Protein AF-A0A3B0UAU6-F1 (afdb_monomer)

pLDDT: mean 83.48, std 16.32, range [29.78, 96.69]

Solvent-accessible surface area (backbone atoms only — not comparable to full-atom values): 7730 Å² total; per-residue (Å²): 128,86,79,71,78,80,74,88,69,81,70,92,72,65,71,56,62,40,102,56,72,50,77,47,72,76,42,93,64,70,91,63,67,96,69,88,61,74,33,90,69,50,81,64,35,39,37,39,39,39,32,31,37,63,100,73,66,42,51,31,38,38,43,37,38,38,34,82,24,27,33,41,70,76,52,100,58,32,33,35,40,38,30,33,39,39,38,40,34,29,47,75,88,41,80,77,48,77,49,55,25,46,35,41,34,35,33,31,80,88,74,40,72,44,35,36,38,39,32,36,88,87,67,54,67,55,73,50,67,66,78,87,129

Mean predicted aligned error: 6.74 Å

Organism: NCBI:txid652676

Radius of gyration: 15.81 Å; Cα contacts (8 Å, |Δi|>4): 274; chains: 1; bounding box: 40×31×44 Å

Foldseek 3Di:
DPPPPPPPDCPVDQPDWDPDKDKDWPDPDDPDDPDADWFQADDKTWMWIWTQHPDPRWIKIKIKIWHSWTWDDPDPFKIKIWTKIWIFMDTNNHTDDIWMWTKIWMQGNVPGTAKIKTATPVRDIDMDGDDDD

Structure (mmCIF, N/CA/C/O backbone):
data_AF-A0A3B0UAU6-F1
#
_entry.id   AF-A0A3B0UAU6-F1
#
loop_
_atom_site.group_PDB
_atom_site.id
_atom_site.type_symbol
_atom_site.label_atom_id
_atom_site.label_alt_id
_atom_site.label_comp_id
_atom_site.label_asym_id
_atom_site.label_entity_id
_atom_site.label_seq_id
_atom_site.pdbx_PDB_ins_code
_atom_site.Cartn_x
_atom_site.Cartn_y
_atom_site.Cartn_z
_atom_site.occupancy
_atom_site.B_iso_or_equiv
_atom_site.auth_seq_id
_atom_site.auth_comp_id
_atom_site.auth_asym_id
_atom_site.auth_atom_id
_atom_site.pdbx_PDB_model_num
ATOM 1 N N . THR A 1 1 ? -23.583 -9.958 -10.442 1.00 35.09 1 THR A N 1
ATOM 2 C CA . THR A 1 1 ? -22.220 -9.564 -10.862 1.00 35.09 1 THR A CA 1
ATOM 3 C C . THR A 1 1 ? -21.381 -9.467 -9.610 1.00 35.09 1 THR A C 1
ATOM 5 O O . THR A 1 1 ? -21.786 -8.760 -8.703 1.00 35.09 1 THR A O 1
ATOM 8 N N . LYS A 1 2 ? -20.300 -10.249 -9.475 1.00 29.78 2 LYS A N 1
ATOM 9 C CA . LYS A 1 2 ? -19.374 -10.059 -8.348 1.00 29.78 2 LYS A CA 1
ATOM 10 C C . LYS A 1 2 ? -18.776 -8.669 -8.523 1.00 29.78 2 LYS A C 1
ATOM 12 O O . LYS A 1 2 ? -18.057 -8.461 -9.496 1.00 29.78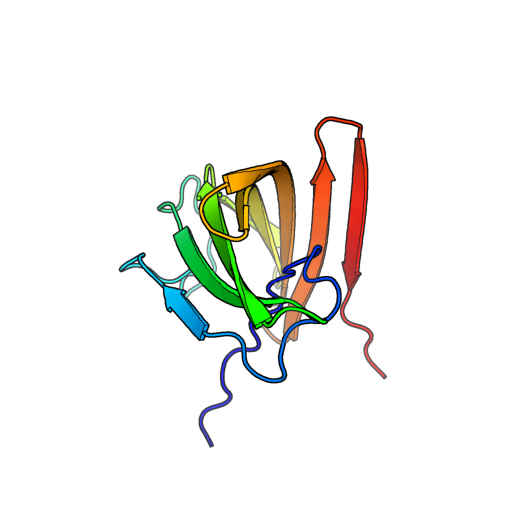 2 LYS A O 1
ATOM 17 N N . GLU A 1 3 ? -19.139 -7.739 -7.649 1.00 31.92 3 GLU A N 1
ATOM 18 C CA . GLU A 1 3 ? -18.451 -6.461 -7.507 1.00 31.92 3 GLU A CA 1
ATOM 19 C C . GLU A 1 3 ? -16.990 -6.799 -7.220 1.00 31.92 3 GLU A C 1
ATOM 21 O O . GLU A 1 3 ? -16.629 -7.251 -6.134 1.00 31.92 3 GLU A O 1
ATOM 26 N N . GLY A 1 4 ? -16.165 -6.748 -8.267 1.00 32.81 4 GLY A N 1
ATOM 27 C CA . GLY A 1 4 ? -14.731 -6.897 -8.124 1.00 32.81 4 GLY A CA 1
ATOM 28 C C . GLY A 1 4 ? -14.287 -5.772 -7.213 1.00 32.81 4 GLY A C 1
ATOM 29 O O . GLY A 1 4 ? -14.462 -4.611 -7.575 1.00 32.81 4 GLY A O 1
ATOM 30 N N . GLY A 1 5 ? -13.791 -6.116 -6.022 1.00 34.41 5 GLY A N 1
ATOM 31 C CA . GLY A 1 5 ? -13.263 -5.135 -5.084 1.00 34.41 5 GLY A CA 1
ATOM 32 C C . GLY A 1 5 ? -12.314 -4.214 -5.837 1.00 34.41 5 GLY A C 1
ATOM 33 O O . GLY A 1 5 ? -11.346 -4.680 -6.441 1.00 34.41 5 GLY A O 1
ATOM 34 N N . VAL A 1 6 ? -12.650 -2.927 -5.882 1.00 40.50 6 VAL A N 1
ATOM 35 C CA . VAL A 1 6 ? -11.829 -1.923 -6.548 1.00 40.50 6 VAL A CA 1
ATOM 36 C C . VAL A 1 6 ? -10.512 -1.871 -5.790 1.00 40.50 6 VAL A C 1
ATOM 38 O O . VAL A 1 6 ? -10.428 -1.341 -4.685 1.00 40.50 6 VAL A O 1
ATOM 41 N N . PHE A 1 7 ? -9.472 -2.461 -6.371 1.00 49.22 7 PHE A N 1
ATOM 42 C CA . PHE A 1 7 ? -8.110 -2.217 -5.936 1.00 49.22 7 PHE A CA 1
ATOM 43 C C . PHE A 1 7 ? -7.770 -0.786 -6.354 1.00 49.22 7 PHE A C 1
ATOM 45 O O . PHE A 1 7 ? -7.362 -0.546 -7.489 1.00 49.22 7 PHE A O 1
ATOM 52 N N . MET A 1 8 ? -7.932 0.172 -5.438 1.00 51.56 8 MET A N 1
ATOM 53 C CA . MET A 1 8 ? -7.243 1.465 -5.515 1.00 51.56 8 MET A CA 1
ATOM 54 C C . MET A 1 8 ? -5.771 1.245 -5.151 1.00 51.56 8 MET A C 1
ATOM 56 O O . MET A 1 8 ? -5.242 1.724 -4.152 1.00 51.56 8 MET A O 1
ATOM 60 N N . GLY A 1 9 ? -5.117 0.415 -5.957 1.00 54.56 9 GLY A N 1
ATOM 61 C CA . GLY A 1 9 ? -3.684 0.267 -5.946 1.00 54.56 9 GLY A CA 1
ATOM 62 C C . GLY A 1 9 ? -3.100 1.321 -6.839 1.00 54.56 9 GLY A C 1
ATOM 63 O O . GLY A 1 9 ? -3.241 1.290 -8.061 1.00 54.56 9 GLY A O 1
ATOM 64 N N . ILE A 1 10 ? -2.431 2.261 -6.212 1.00 52.66 10 ILE A N 1
ATOM 65 C CA . ILE A 1 10 ? -1.653 3.249 -6.920 1.00 52.66 10 ILE A CA 1
ATOM 66 C C . ILE A 1 10 ? -0.413 2.503 -7.376 1.00 52.66 10 ILE A C 1
ATOM 68 O O . ILE A 1 10 ? 0.391 2.068 -6.558 1.00 52.66 10 ILE A O 1
ATOM 72 N N . ILE A 1 11 ? -0.278 2.308 -8.684 1.00 55.44 11 ILE A N 1
ATOM 73 C CA . ILE A 1 11 ? 1.027 2.077 -9.291 1.00 55.44 11 ILE A CA 1
ATOM 74 C C . ILE A 1 11 ? 1.454 3.464 -9.772 1.00 55.44 11 ILE A C 1
ATOM 76 O O . ILE A 1 11 ? 1.166 3.817 -10.918 1.00 55.44 11 ILE A O 1
ATOM 80 N N . PRO A 1 12 ? 2.056 4.306 -8.907 1.00 45.41 12 PRO A N 1
ATOM 81 C CA . PRO A 1 12 ? 2.137 5.748 -9.147 1.00 45.41 12 PRO A CA 1
ATOM 82 C C . PRO A 1 12 ? 3.069 6.106 -10.315 1.00 45.41 12 PRO A C 1
ATOM 84 O O . PRO A 1 12 ? 3.176 7.265 -10.697 1.00 45.41 12 PRO A O 1
ATOM 87 N N . PHE A 1 13 ? 3.740 5.114 -10.910 1.00 50.44 13 PHE A N 1
ATOM 88 C CA . PHE A 1 13 ? 4.880 5.319 -11.799 1.00 50.44 13 PHE A CA 1
ATOM 89 C C . PHE A 1 13 ? 4.799 4.565 -13.115 1.00 50.44 13 PHE A C 1
ATOM 91 O O . PHE A 1 13 ? 5.812 4.436 -13.809 1.00 50.44 13 PHE A O 1
ATOM 98 N N . ILE A 1 14 ? 3.618 4.084 -13.510 1.00 53.75 14 ILE A N 1
ATOM 99 C CA . ILE A 1 14 ? 3.499 3.564 -14.865 1.00 53.75 14 ILE A CA 1
ATOM 100 C C . ILE A 1 14 ? 3.355 4.731 -15.838 1.00 53.75 14 ILE A C 1
ATOM 102 O O . ILE A 1 14 ? 2.258 5.177 -16.166 1.00 53.75 14 ILE A O 1
ATOM 106 N N . ASN A 1 15 ? 4.486 5.223 -16.332 1.00 47.75 15 ASN A N 1
ATOM 107 C CA . ASN A 1 15 ? 4.485 6.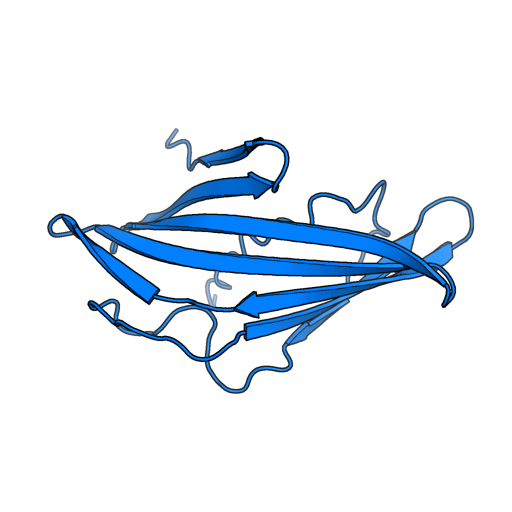152 -17.448 1.00 47.75 15 ASN A CA 1
ATOM 108 C C . ASN A 1 15 ? 4.026 5.401 -18.711 1.00 47.75 15 ASN A C 1
ATOM 110 O O . ASN A 1 15 ? 4.778 4.602 -19.271 1.00 47.75 15 ASN A O 1
ATOM 114 N N . LYS A 1 16 ? 2.774 5.638 -19.128 1.00 58.34 16 LYS A N 1
ATOM 115 C CA . LYS A 1 16 ? 2.119 5.016 -20.296 1.00 58.34 16 LYS A CA 1
ATOM 116 C C . LYS A 1 16 ? 2.163 3.477 -20.255 1.00 58.34 16 LYS A C 1
ATOM 118 O O . LYS A 1 16 ? 2.901 2.869 -21.038 1.00 58.34 16 LYS A O 1
ATOM 123 N N . PRO A 1 17 ? 1.373 2.838 -19.369 1.00 61.78 17 PRO A N 1
ATOM 124 C CA . PRO A 1 17 ? 1.224 1.390 -19.396 1.00 61.78 17 PRO A CA 1
ATOM 125 C C . PRO A 1 17 ? 0.741 0.966 -20.779 1.00 61.78 17 PRO A C 1
ATOM 127 O O . PRO A 1 17 ? -0.068 1.659 -21.403 1.00 61.78 17 PRO A O 1
ATOM 130 N N . SER A 1 18 ? 1.153 -0.212 -21.237 1.00 64.00 18 SER A N 1
ATOM 131 C CA . SER A 1 18 ? 0.362 -0.931 -22.230 1.00 64.00 18 SER A CA 1
ATOM 132 C C . SER A 1 18 ? -1.095 -1.042 -21.782 1.00 64.00 18 SER A C 1
ATOM 134 O O . SER A 1 18 ? -1.390 -1.027 -20.591 1.00 64.00 18 SER A O 1
ATOM 136 N N . LYS A 1 19 ? -2.016 -1.258 -22.726 1.00 70.50 19 LYS A N 1
ATOM 137 C CA . LYS A 1 19 ? -3.454 -1.443 -22.438 1.00 70.50 19 LYS A CA 1
ATOM 138 C C . LYS A 1 19 ? -3.762 -2.527 -21.388 1.00 70.50 19 LYS A C 1
ATOM 140 O O . LYS A 1 19 ? -4.874 -2.571 -20.880 1.00 70.50 19 LYS A O 1
ATOM 145 N N . LYS A 1 20 ? -2.803 -3.412 -21.100 1.00 78.44 20 LYS A N 1
ATOM 146 C CA . LYS A 1 20 ? -2.901 -4.496 -20.125 1.00 78.44 20 LYS A CA 1
ATOM 147 C C . LYS A 1 20 ? -1.768 -4.404 -19.103 1.00 78.44 20 LYS A C 1
ATOM 149 O O . LYS A 1 20 ? -0.620 -4.159 -19.480 1.00 78.44 20 LYS A O 1
ATOM 154 N N . ILE A 1 21 ? -2.112 -4.652 -17.845 1.00 82.25 21 ILE A N 1
ATOM 155 C CA . ILE A 1 21 ? -1.194 -4.869 -16.727 1.00 82.25 21 ILE A CA 1
ATOM 156 C C . ILE A 1 21 ? -1.574 -6.226 -16.133 1.00 82.25 21 ILE A C 1
ATOM 158 O O . ILE A 1 21 ? -2.745 -6.457 -15.833 1.00 82.25 21 ILE A O 1
ATOM 162 N N . ASP A 1 22 ? -0.604 -7.121 -15.992 1.00 87.06 22 ASP A N 1
ATOM 163 C CA . ASP A 1 22 ? -0.791 -8.413 -15.343 1.00 87.06 22 ASP A CA 1
ATOM 164 C C . ASP A 1 22 ? -0.416 -8.286 -13.865 1.00 87.06 22 ASP A C 1
ATOM 166 O O . ASP A 1 22 ? 0.698 -7.881 -13.530 1.00 87.06 22 ASP A O 1
ATOM 170 N N . ILE A 1 23 ? -1.354 -8.618 -12.979 1.00 87.31 23 ILE A N 1
ATOM 171 C CA . ILE A 1 23 ? -1.182 -8.540 -11.527 1.00 87.31 23 ILE A CA 1
ATOM 172 C C . ILE A 1 23 ? -1.108 -9.957 -10.964 1.00 87.31 23 ILE A C 1
ATOM 174 O O . ILE A 1 23 ? -2.052 -10.733 -11.104 1.00 87.31 23 ILE A O 1
ATOM 178 N N . ASN A 1 24 ? 0.001 -10.284 -10.305 1.00 90.12 24 ASN A N 1
ATOM 179 C CA . ASN A 1 24 ? 0.183 -11.536 -9.586 1.00 90.12 24 ASN A CA 1
ATOM 180 C C . ASN A 1 24 ? 0.270 -11.263 -8.081 1.00 90.12 24 ASN A C 1
ATOM 182 O O . ASN A 1 24 ? 1.195 -10.599 -7.614 1.00 90.12 24 ASN A O 1
ATOM 186 N N . VAL A 1 25 ? -0.695 -11.776 -7.322 1.00 89.69 25 VAL A N 1
ATOM 187 C CA . VAL A 1 25 ? -0.701 -11.694 -5.859 1.00 89.69 25 VAL A CA 1
ATOM 188 C C . VAL A 1 25 ? 0.030 -12.910 -5.308 1.00 89.69 25 VAL A C 1
ATOM 190 O O . VAL A 1 25 ? -0.391 -14.043 -5.528 1.00 89.69 25 VAL A O 1
ATOM 193 N N . LEU A 1 26 ? 1.118 -12.677 -4.575 1.00 91.25 26 LEU A N 1
ATOM 194 C CA . LEU A 1 26 ? 1.927 -13.754 -3.997 1.00 91.25 26 LEU A CA 1
ATOM 195 C C . LEU A 1 26 ? 1.503 -14.117 -2.567 1.00 91.25 26 LEU A C 1
ATOM 197 O O . LEU A 1 26 ? 1.870 -15.179 -2.062 1.00 91.25 26 LEU A O 1
ATOM 201 N N . SER A 1 27 ? 0.727 -13.255 -1.911 1.00 88.44 27 SER A N 1
ATOM 202 C CA . SER A 1 27 ? 0.265 -13.474 -0.541 1.00 88.44 27 SER A CA 1
ATOM 203 C C . SER A 1 27 ? -0.963 -14.380 -0.472 1.00 88.44 27 SER A C 1
ATOM 205 O O . SER A 1 27 ? -1.921 -14.233 -1.225 1.00 88.44 27 SER A O 1
ATOM 207 N N . LYS A 1 28 ? -0.952 -15.311 0.492 1.00 87.69 28 LYS A N 1
ATOM 208 C CA . LYS A 1 28 ? -2.073 -16.236 0.757 1.00 87.69 28 LYS A CA 1
ATOM 209 C C . LYS A 1 28 ? -3.217 -15.587 1.537 1.00 87.69 28 LYS A C 1
ATOM 211 O O . LYS A 1 28 ? -4.348 -16.062 1.487 1.00 87.69 28 LYS A O 1
ATOM 216 N N . LYS A 1 29 ? -2.902 -14.557 2.323 1.00 87.06 29 LYS A N 1
ATOM 217 C CA . LYS A 1 29 ? -3.855 -13.798 3.138 1.00 87.06 29 LYS A CA 1
ATOM 218 C C . LYS A 1 29 ? -4.284 -12.545 2.380 1.00 87.06 29 LYS A C 1
ATOM 220 O O . LYS A 1 29 ? -3.462 -12.002 1.644 1.00 87.06 29 LYS A O 1
ATOM 225 N N . PRO A 1 30 ? -5.536 -12.088 2.537 1.00 86.31 30 PRO A N 1
ATOM 226 C CA . PRO A 1 30 ? -6.024 -10.923 1.813 1.00 86.31 30 PRO A CA 1
ATOM 227 C C . PRO A 1 30 ? -5.345 -9.630 2.291 1.00 86.31 30 PRO A C 1
ATOM 229 O O . PRO A 1 30 ? -4.938 -9.512 3.450 1.00 86.31 30 PRO A O 1
ATOM 232 N N . LEU A 1 31 ? -5.269 -8.638 1.398 1.00 87.25 31 LEU A N 1
ATOM 233 C CA . LEU A 1 31 ? -4.753 -7.300 1.718 1.00 87.25 31 LEU A CA 1
ATOM 234 C C . LEU A 1 31 ? -5.607 -6.595 2.779 1.00 87.25 31 LEU A C 1
ATOM 236 O O . LEU A 1 31 ? -5.086 -5.869 3.617 1.00 87.25 31 LEU A O 1
ATOM 240 N N . TYR A 1 32 ? -6.912 -6.847 2.785 1.00 88.06 32 TYR A N 1
ATOM 241 C CA . TYR A 1 32 ? -7.831 -6.348 3.801 1.00 88.06 32 TYR A CA 1
ATOM 242 C C . TYR A 1 32 ? -8.489 -7.546 4.491 1.00 88.06 32 TYR A C 1
ATOM 244 O O . TYR A 1 32 ? -8.926 -8.469 3.800 1.00 88.06 32 TYR A O 1
ATOM 252 N N . PRO A 1 33 ? -8.547 -7.593 5.832 1.00 85.31 33 PRO A N 1
ATOM 253 C CA . PRO A 1 33 ? -9.277 -8.653 6.510 1.00 85.31 33 PRO A CA 1
ATOM 254 C C . PRO A 1 33 ? -10.777 -8.523 6.220 1.00 85.31 33 PRO A C 1
ATOM 256 O O . PRO A 1 33 ? -11.302 -7.418 6.122 1.00 85.31 33 PRO A O 1
ATOM 259 N N . ASN A 1 34 ? -11.472 -9.658 6.129 1.00 82.69 34 ASN A N 1
ATOM 260 C CA . ASN A 1 34 ? -12.912 -9.688 5.837 1.00 82.69 34 ASN A CA 1
ATOM 261 C C . ASN A 1 34 ? -13.751 -8.966 6.903 1.00 82.69 34 ASN A C 1
ATOM 263 O O . ASN A 1 34 ? -14.785 -8.395 6.585 1.00 82.69 34 ASN A O 1
ATOM 267 N N . ASN A 1 35 ? -13.287 -8.989 8.155 1.00 86.31 35 ASN A N 1
ATOM 268 C CA . ASN A 1 35 ? -13.901 -8.281 9.268 1.00 86.31 35 ASN A CA 1
ATOM 269 C C . ASN A 1 35 ? -12.895 -7.253 9.784 1.00 86.31 35 ASN A C 1
ATOM 271 O O . ASN A 1 35 ? -11.839 -7.625 10.306 1.00 86.31 35 ASN A O 1
ATOM 275 N N . LEU A 1 36 ? -13.211 -5.969 9.615 1.00 88.31 36 LEU A N 1
ATOM 276 C CA . LEU A 1 36 ? -12.388 -4.887 10.141 1.00 88.31 36 LEU A CA 1
ATOM 277 C C . LEU A 1 36 ? -12.539 -4.821 11.659 1.00 88.31 36 LEU A C 1
ATOM 279 O O . LEU A 1 36 ? -13.633 -4.657 12.191 1.00 88.31 36 LEU A O 1
ATOM 283 N N . GLN A 1 37 ? -11.408 -4.947 12.334 1.00 92.00 37 GLN A N 1
ATOM 284 C CA . GLN A 1 37 ? -11.254 -4.792 13.771 1.00 92.00 37 GLN A CA 1
ATOM 285 C C . GLN A 1 37 ? -9.846 -4.263 14.038 1.00 92.00 37 GLN A C 1
ATOM 287 O O . GLN A 1 37 ? -8.992 -4.290 13.146 1.00 92.00 37 GLN A O 1
ATOM 292 N N . GLU A 1 38 ? -9.584 -3.788 15.251 1.00 94.50 38 GLU A N 1
ATOM 293 C CA . GLU A 1 38 ? -8.226 -3.392 15.618 1.00 94.50 38 GLU A CA 1
ATOM 294 C C . GLU A 1 38 ? -7.286 -4.596 15.593 1.00 94.50 38 GLU A C 1
ATOM 296 O O . GLU A 1 38 ? -7.569 -5.650 16.162 1.00 94.50 38 GLU A O 1
ATOM 301 N N . ILE A 1 39 ? -6.165 -4.439 14.896 1.00 94.88 39 ILE A N 1
ATOM 302 C CA . ILE A 1 39 ? -5.164 -5.485 14.709 1.00 94.88 39 ILE A CA 1
ATOM 303 C C . ILE A 1 39 ? -3.798 -4.818 14.794 1.00 94.88 39 ILE A C 1
ATOM 305 O O . ILE A 1 39 ? -3.457 -3.975 13.966 1.00 94.88 39 ILE A O 1
ATOM 309 N N . ASN A 1 40 ? -2.994 -5.211 15.780 1.00 94.62 40 ASN A N 1
ATOM 310 C CA . ASN A 1 40 ? -1.685 -4.598 16.020 1.00 94.62 40 ASN A CA 1
ATOM 311 C C . ASN A 1 40 ? -0.619 -4.994 14.989 1.00 94.62 40 ASN A C 1
ATOM 313 O O . ASN A 1 40 ? 0.371 -4.280 14.846 1.00 94.62 40 ASN A O 1
ATOM 317 N N . SER A 1 41 ? -0.817 -6.110 14.285 1.00 95.00 41 SER A N 1
ATOM 318 C CA . SER A 1 41 ? 0.076 -6.590 13.234 1.00 95.00 41 SER A CA 1
ATOM 319 C C . SER A 1 41 ? -0.694 -7.455 12.237 1.00 95.00 41 SER A C 1
ATOM 321 O O . SER A 1 41 ? -1.430 -8.361 12.627 1.00 95.00 41 SER A O 1
ATOM 323 N N . LEU A 1 42 ? -0.547 -7.138 10.955 1.00 93.38 42 LEU A N 1
ATOM 324 C CA . LEU A 1 42 ? -1.063 -7.895 9.820 1.00 93.38 42 LEU A CA 1
ATOM 325 C C . LEU A 1 42 ? 0.105 -8.513 9.052 1.00 93.38 42 LEU A C 1
ATOM 327 O O . LEU A 1 42 ? 1.170 -7.905 8.965 1.00 93.38 42 LEU A O 1
ATOM 331 N N . ASP A 1 43 ? -0.137 -9.673 8.441 1.00 93.44 43 ASP A N 1
ATOM 332 C CA . ASP A 1 43 ? 0.829 -10.313 7.548 1.00 93.44 43 ASP A CA 1
ATOM 333 C C . ASP A 1 43 ? 1.193 -9.400 6.371 1.00 93.44 43 ASP A C 1
ATOM 335 O O . ASP A 1 43 ? 0.343 -8.677 5.836 1.00 93.44 43 ASP A O 1
ATOM 339 N N . ASP A 1 44 ? 2.437 -9.499 5.915 1.00 94.62 44 ASP A N 1
ATOM 340 C CA . ASP A 1 44 ? 2.899 -8.780 4.735 1.00 94.62 44 ASP A CA 1
ATOM 341 C C . ASP A 1 44 ? 2.095 -9.173 3.484 1.00 94.62 44 ASP A C 1
ATOM 343 O O . ASP A 1 44 ? 1.671 -10.323 3.287 1.00 94.62 44 ASP A O 1
ATOM 347 N N . TYR A 1 45 ? 1.888 -8.196 2.602 1.00 93.56 45 TYR A N 1
ATOM 348 C CA . TYR A 1 45 ? 1.175 -8.404 1.346 1.00 93.56 45 TYR A CA 1
ATOM 349 C C . TYR A 1 45 ? 2.044 -8.060 0.151 1.00 93.56 45 TYR A C 1
ATOM 351 O O . TYR A 1 45 ? 2.507 -6.932 0.028 1.00 93.56 45 TYR A O 1
ATOM 359 N N . ARG A 1 46 ? 2.248 -9.023 -0.747 1.00 93.62 46 ARG A N 1
ATOM 360 C CA . ARG A 1 46 ? 3.130 -8.858 -1.899 1.00 93.62 46 ARG A CA 1
ATOM 361 C C . ARG A 1 46 ? 2.388 -9.030 -3.211 1.00 93.62 46 ARG A C 1
ATOM 363 O O . ARG A 1 46 ? 1.692 -10.027 -3.429 1.00 93.62 46 ARG A O 1
ATOM 370 N N . ILE A 1 47 ? 2.601 -8.071 -4.101 1.00 91.62 47 ILE A N 1
ATOM 371 C CA . ILE A 1 47 ? 2.038 -8.024 -5.445 1.00 91.62 47 ILE A CA 1
ATOM 372 C C . ILE A 1 47 ? 3.176 -7.817 -6.440 1.00 91.62 47 ILE A C 1
ATOM 374 O O . ILE A 1 47 ? 4.036 -6.966 -6.241 1.00 91.62 47 ILE A O 1
ATOM 378 N N . ILE A 1 48 ? 3.151 -8.557 -7.544 1.00 91.38 48 ILE A N 1
ATOM 379 C CA . ILE A 1 48 ? 3.988 -8.283 -8.709 1.00 91.38 48 ILE A CA 1
ATOM 380 C C . ILE A 1 48 ? 3.089 -7.796 -9.840 1.00 91.38 48 ILE A C 1
ATOM 382 O O . ILE A 1 48 ? 2.232 -8.535 -10.321 1.00 91.38 48 ILE A O 1
ATOM 386 N N . ALA A 1 49 ? 3.308 -6.562 -10.285 1.00 88.81 49 ALA A N 1
ATOM 387 C CA . ALA A 1 49 ? 2.696 -6.017 -11.486 1.00 88.81 49 ALA A CA 1
ATOM 388 C C . ALA A 1 49 ? 3.678 -6.118 -12.656 1.00 88.81 49 ALA A C 1
ATOM 390 O O . ALA A 1 49 ? 4.806 -5.638 -12.571 1.00 88.81 49 ALA A O 1
ATOM 391 N N . THR A 1 50 ? 3.250 -6.727 -13.759 1.00 88.50 50 THR A N 1
ATOM 392 C CA . THR A 1 50 ? 4.026 -6.828 -15.000 1.00 88.50 50 THR A CA 1
ATOM 393 C C . THR A 1 50 ? 3.286 -6.122 -16.122 1.00 88.50 50 THR A C 1
ATOM 395 O O . THR A 1 50 ? 2.096 -6.342 -16.335 1.00 88.50 50 THR A O 1
ATOM 398 N N . TYR A 1 51 ? 3.982 -5.266 -16.858 1.00 86.12 51 TYR A N 1
ATOM 399 C CA . TYR A 1 51 ? 3.394 -4.524 -17.969 1.00 86.12 51 TYR A CA 1
ATOM 400 C C . TYR A 1 51 ? 4.445 -4.200 -19.024 1.00 86.12 51 TYR A C 1
ATOM 402 O O . TYR A 1 51 ? 5.651 -4.278 -18.788 1.00 86.12 51 TYR A O 1
ATOM 410 N N . LYS A 1 52 ? 3.990 -3.843 -20.223 1.00 85.19 52 LYS A N 1
ATOM 411 C CA . LYS A 1 52 ? 4.865 -3.348 -21.284 1.00 85.19 52 LYS A CA 1
ATOM 412 C C . LYS A 1 52 ? 4.917 -1.825 -21.213 1.00 85.19 52 LYS A C 1
ATOM 414 O O . LYS A 1 52 ? 3.876 -1.178 -21.112 1.00 85.19 52 LYS A O 1
ATOM 419 N N . THR A 1 53 ? 6.115 -1.249 -21.240 1.00 74.88 53 THR A N 1
ATOM 420 C CA . THR A 1 53 ? 6.304 0.206 -21.312 1.00 74.88 53 THR A CA 1
ATOM 421 C C . THR A 1 53 ? 6.210 0.687 -22.762 1.00 74.88 53 THR A C 1
ATOM 423 O O . THR A 1 53 ? 6.442 -0.073 -23.709 1.00 74.88 53 THR A O 1
ATOM 426 N N . GLY A 1 54 ? 5.824 1.953 -22.949 1.00 68.50 54 GLY A N 1
ATOM 427 C CA . GLY A 1 54 ? 5.676 2.572 -24.269 1.00 68.50 54 GLY A CA 1
ATOM 428 C C . GLY A 1 54 ? 6.954 2.620 -25.134 1.00 68.50 54 GLY A C 1
ATOM 429 O O . GLY A 1 54 ? 8.064 2.382 -24.666 1.00 68.50 54 GLY A O 1
ATOM 430 N N . PHE A 1 55 ? 6.749 2.943 -26.420 1.00 54.66 55 PHE A N 1
ATOM 431 C CA . PHE A 1 55 ? 7.678 3.024 -27.573 1.00 54.66 55 PHE A CA 1
ATOM 432 C C . PHE A 1 55 ? 8.485 1.761 -27.929 1.00 54.66 55 PHE A C 1
ATOM 434 O O . PHE A 1 55 ? 8.522 1.399 -29.098 1.00 54.66 55 PHE A O 1
ATOM 441 N N . LEU A 1 56 ? 9.074 1.055 -26.962 1.00 68.75 56 LEU A N 1
ATOM 442 C CA . LEU A 1 56 ? 9.956 -0.094 -27.226 1.00 68.75 56 LEU A CA 1
ATOM 443 C C . LEU A 1 56 ? 9.363 -1.450 -26.813 1.00 68.75 56 LEU A C 1
ATOM 445 O O . LEU A 1 56 ? 9.980 -2.484 -27.055 1.00 68.75 56 LEU A O 1
ATOM 449 N N . GLY A 1 57 ? 8.183 -1.478 -26.179 1.00 73.06 57 GLY A N 1
ATOM 450 C CA . GLY A 1 57 ? 7.546 -2.733 -25.757 1.00 73.06 57 GLY A CA 1
ATOM 451 C C . GLY A 1 57 ? 8.393 -3.530 -24.757 1.00 73.06 57 GLY A C 1
ATOM 452 O O . GLY A 1 57 ? 8.305 -4.763 -24.685 1.00 73.06 57 GLY A O 1
ATOM 453 N N . VAL A 1 58 ? 9.235 -2.833 -23.992 1.00 82.75 58 VAL A N 1
ATOM 454 C CA . VAL A 1 58 ? 10.083 -3.430 -22.960 1.00 82.75 58 VAL A CA 1
ATOM 455 C C . VAL A 1 58 ? 9.230 -3.843 -21.770 1.00 82.75 58 VAL A C 1
ATOM 457 O O . VAL A 1 58 ? 8.252 -3.186 -21.417 1.00 82.75 58 VAL A O 1
ATOM 460 N N . THR A 1 59 ? 9.571 -4.979 -21.167 1.00 87.25 59 THR A N 1
ATOM 461 C CA . THR A 1 59 ? 8.871 -5.461 -19.974 1.00 87.25 59 THR A CA 1
ATOM 462 C C . THR A 1 59 ? 9.331 -4.666 -18.761 1.00 87.25 59 THR A C 1
ATOM 464 O O . THR A 1 59 ? 10.532 -4.589 -18.490 1.00 87.25 59 THR A O 1
ATOM 467 N N . ALA A 1 60 ? 8.371 -4.118 -18.028 1.00 86.56 60 ALA A N 1
ATOM 468 C CA . ALA A 1 60 ? 8.558 -3.571 -16.700 1.00 86.56 60 ALA A CA 1
ATOM 469 C C . ALA A 1 60 ? 7.880 -4.464 -15.661 1.00 86.56 60 ALA A C 1
ATOM 471 O O . ALA A 1 60 ? 6.817 -5.039 -15.908 1.00 86.56 60 ALA A O 1
ATOM 472 N N . ILE A 1 61 ? 8.528 -4.576 -14.508 1.00 89.38 61 ILE A N 1
ATOM 473 C CA . ILE A 1 61 ? 8.077 -5.353 -13.362 1.00 89.38 61 ILE A CA 1
ATOM 474 C C . ILE A 1 61 ? 8.153 -4.446 -12.139 1.00 89.38 61 ILE A C 1
ATOM 476 O O . ILE A 1 61 ? 9.233 -3.958 -11.798 1.00 89.38 61 ILE A O 1
ATOM 480 N N . THR A 1 62 ? 7.021 -4.254 -11.475 1.00 89.31 62 THR A N 1
ATOM 481 C CA . THR A 1 62 ? 6.935 -3.599 -10.171 1.00 89.31 62 THR A CA 1
ATOM 482 C C . THR A 1 62 ? 6.639 -4.656 -9.119 1.00 89.31 62 THR A C 1
ATOM 484 O O . THR A 1 62 ? 5.577 -5.273 -9.135 1.00 89.31 62 THR A O 1
ATOM 487 N N . ASP A 1 63 ? 7.589 -4.869 -8.219 1.00 92.44 63 ASP A N 1
ATOM 488 C CA . ASP A 1 63 ? 7.429 -5.689 -7.020 1.00 92.44 63 ASP A CA 1
ATOM 489 C C . ASP A 1 63 ? 7.029 -4.764 -5.869 1.00 92.44 63 ASP A C 1
ATOM 491 O O . ASP A 1 63 ? 7.774 -3.845 -5.526 1.00 92.44 63 ASP A O 1
ATOM 495 N N . MET A 1 64 ? 5.823 -4.958 -5.348 1.00 92.25 64 MET A N 1
ATOM 496 C CA . MET A 1 64 ? 5.185 -4.109 -4.351 1.00 92.25 64 MET A CA 1
ATOM 497 C C . MET A 1 64 ? 4.951 -4.922 -3.083 1.00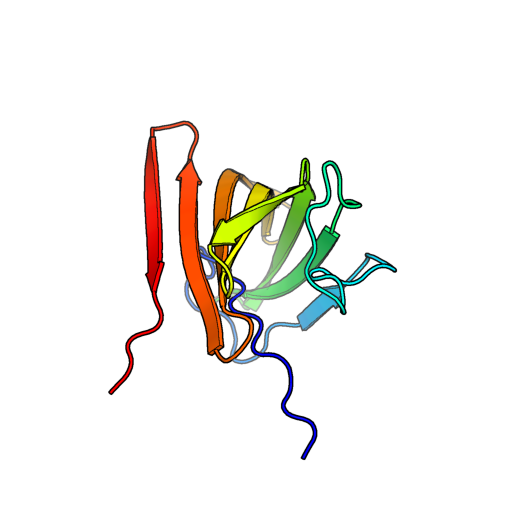 92.25 64 MET A C 1
ATOM 499 O O . MET A 1 64 ? 4.251 -5.936 -3.110 1.00 92.25 64 MET A O 1
ATOM 503 N N . ASN A 1 65 ? 5.520 -4.458 -1.976 1.00 94.12 65 ASN A N 1
ATOM 504 C CA . ASN A 1 65 ? 5.461 -5.116 -0.679 1.00 94.12 65 ASN A CA 1
ATOM 505 C C . ASN A 1 65 ? 4.823 -4.168 0.328 1.00 94.12 65 ASN A C 1
ATOM 507 O O . ASN A 1 65 ? 5.372 -3.110 0.609 1.00 94.12 65 ASN A O 1
ATOM 511 N N . TYR A 1 66 ? 3.673 -4.554 0.867 1.00 93.81 66 TYR A N 1
ATOM 512 C CA . TYR A 1 66 ? 3.042 -3.873 1.983 1.00 93.81 66 TYR A CA 1
ATOM 513 C C . TYR A 1 66 ? 3.473 -4.562 3.272 1.00 93.81 66 TYR A C 1
ATOM 515 O O . TYR A 1 66 ? 3.150 -5.736 3.473 1.00 93.81 66 TYR A O 1
ATOM 523 N N . ILE A 1 67 ? 4.157 -3.829 4.138 1.00 96.06 67 ILE A N 1
ATOM 524 C CA . ILE A 1 67 ? 4.789 -4.354 5.349 1.00 96.06 67 ILE A CA 1
ATOM 525 C C . ILE A 1 67 ? 4.416 -3.511 6.567 1.00 96.06 67 ILE A C 1
ATOM 527 O O . ILE A 1 67 ? 3.826 -2.432 6.441 1.00 96.06 67 ILE A O 1
ATOM 531 N N . ASN A 1 68 ? 4.742 -4.006 7.765 1.00 96.62 68 ASN A N 1
ATOM 532 C CA . ASN A 1 68 ? 4.538 -3.286 9.031 1.00 96.62 68 ASN A CA 1
ATOM 533 C C . ASN A 1 68 ? 3.090 -2.799 9.224 1.00 96.62 68 ASN A C 1
ATOM 535 O O . ASN A 1 68 ? 2.819 -1.737 9.793 1.00 96.62 68 ASN A O 1
ATOM 539 N N . ARG A 1 69 ? 2.145 -3.592 8.715 1.00 96.06 69 ARG A N 1
ATOM 540 C CA . ARG A 1 69 ? 0.737 -3.228 8.620 1.00 96.06 69 ARG A CA 1
ATOM 541 C C . ARG A 1 69 ? 0.014 -3.403 9.950 1.00 96.06 69 ARG A C 1
ATOM 543 O O . ARG A 1 69 ? 0.199 -4.401 10.643 1.00 96.06 69 ARG A O 1
ATOM 550 N N . LYS A 1 70 ? -0.886 -2.474 10.267 1.00 96.62 70 LYS A N 1
ATOM 551 C CA . LYS A 1 70 ? -1.786 -2.538 11.429 1.00 96.62 70 LYS A CA 1
ATOM 552 C C . LYS A 1 70 ? -3.101 -1.821 11.162 1.00 96.62 70 LYS A C 1
ATOM 554 O O . LYS A 1 70 ? -3.141 -0.888 10.364 1.00 96.62 70 LYS A O 1
ATOM 559 N N . ILE A 1 71 ? -4.152 -2.221 11.869 1.00 96.62 71 ILE A N 1
ATOM 560 C CA . ILE A 1 71 ? -5.477 -1.599 11.811 1.00 96.62 71 ILE A CA 1
ATOM 561 C C . ILE A 1 71 ? -5.777 -0.933 13.146 1.00 96.62 71 ILE A C 1
ATOM 563 O O . ILE A 1 71 ? -5.671 -1.565 14.196 1.00 96.62 71 ILE A O 1
ATOM 567 N N . LYS A 1 72 ? -6.189 0.331 13.094 1.00 96.69 72 LYS A N 1
ATOM 568 C CA . LYS A 1 72 ? -6.690 1.092 14.240 1.00 96.69 72 LYS A CA 1
ATOM 569 C C . LYS A 1 72 ? -8.114 1.549 13.978 1.00 96.69 72 LYS A C 1
ATOM 571 O O . LYS A 1 72 ? -8.406 2.001 12.871 1.00 96.69 72 LYS A O 1
ATOM 576 N N . LYS A 1 73 ? -8.984 1.484 14.981 1.00 94.75 73 LYS A N 1
ATOM 577 C CA . LYS A 1 73 ? -10.307 2.099 14.895 1.00 94.75 73 LYS A CA 1
ATOM 578 C C . LYS A 1 73 ? -10.124 3.609 15.048 1.00 94.75 73 LYS A C 1
ATOM 580 O O . LYS A 1 73 ? -9.415 4.062 15.942 1.00 94.75 73 LYS A O 1
ATOM 585 N N . THR A 1 74 ? -10.702 4.395 14.144 1.00 91.50 74 THR A N 1
ATOM 586 C CA . THR A 1 74 ? -10.635 5.866 14.225 1.00 91.50 74 THR A CA 1
ATOM 587 C C . THR A 1 74 ? -11.930 6.464 14.744 1.00 91.50 74 THR A C 1
ATOM 589 O O . THR A 1 74 ? -11.894 7.417 15.517 1.00 91.50 74 THR A O 1
ATOM 592 N N . ASN A 1 75 ? -13.068 5.889 14.361 1.00 90.81 75 ASN A N 1
ATOM 593 C CA . ASN A 1 75 ? -14.388 6.169 14.919 1.00 90.81 75 ASN A CA 1
ATOM 594 C C . ASN A 1 75 ? -15.277 4.922 14.759 1.00 90.81 75 ASN A C 1
ATOM 596 O O . ASN A 1 75 ? -14.797 3.870 14.338 1.00 90.81 75 ASN A O 1
ATOM 600 N N . ASP A 1 76 ? -16.565 5.015 15.093 1.00 86.31 76 ASP A N 1
ATOM 601 C CA . ASP A 1 76 ? -17.465 3.856 15.082 1.00 86.31 76 ASP A CA 1
ATOM 602 C C . ASP A 1 76 ? -17.592 3.137 13.740 1.00 86.31 76 ASP A C 1
ATOM 604 O O . ASP A 1 76 ? -17.719 1.914 13.736 1.00 86.31 76 ASP A O 1
ATOM 608 N N . ASN A 1 77 ? -17.448 3.857 12.627 1.00 91.25 77 ASN A N 1
ATOM 609 C CA . ASN A 1 77 ? -17.636 3.316 11.283 1.00 91.25 77 ASN A CA 1
ATOM 610 C C . ASN A 1 77 ? -16.380 3.381 10.412 1.00 91.25 77 ASN A C 1
ATOM 612 O O . ASN A 1 77 ? -16.445 3.068 9.225 1.00 91.25 77 ASN A O 1
ATOM 616 N N . THR A 1 78 ? -15.237 3.791 10.963 1.00 93.69 78 THR A N 1
ATOM 617 C CA . THR A 1 78 ? -14.012 3.990 10.188 1.00 93.69 78 THR A CA 1
ATOM 618 C C . THR A 1 78 ? -12.809 3.363 10.877 1.00 93.69 78 THR A C 1
ATOM 620 O O . THR A 1 78 ? -12.586 3.516 12.081 1.00 93.69 78 THR A O 1
ATOM 623 N N . TYR A 1 79 ? -11.986 2.701 10.071 1.00 96.31 79 TYR A N 1
ATOM 624 C CA . TYR A 1 79 ? -10.699 2.148 10.465 1.00 96.31 79 TYR A CA 1
ATOM 625 C C . TYR A 1 79 ? -9.585 2.776 9.637 1.00 96.31 79 TYR A C 1
ATOM 627 O O . TYR A 1 79 ? -9.762 3.036 8.450 1.00 96.31 79 TYR A O 1
ATOM 635 N N . SER A 1 80 ? -8.426 2.988 10.252 1.00 96.25 80 SER A N 1
ATOM 636 C CA . SER A 1 80 ? -7.193 3.308 9.539 1.00 96.25 80 SER A CA 1
ATOM 637 C C . SER A 1 80 ? -6.316 2.071 9.446 1.00 96.25 80 SER A C 1
ATOM 639 O O . SER A 1 80 ? -5.982 1.470 10.469 1.00 96.25 80 SER A O 1
ATOM 641 N N . ILE A 1 81 ? -5.889 1.732 8.235 1.00 95.31 81 ILE A N 1
ATOM 642 C CA . ILE A 1 81 ? -4.783 0.813 7.998 1.00 95.31 81 ILE A CA 1
ATOM 643 C C . ILE A 1 81 ? -3.523 1.642 7.822 1.00 95.31 81 ILE A C 1
ATOM 645 O O . ILE A 1 81 ? -3.434 2.499 6.947 1.00 95.31 81 ILE A O 1
ATOM 649 N N . LEU A 1 82 ? -2.559 1.402 8.699 1.00 96.69 82 LEU A N 1
ATOM 650 C CA . LEU A 1 82 ? -1.251 2.037 8.671 1.00 96.69 82 LEU A CA 1
ATOM 651 C C . LEU A 1 82 ? -0.226 0.993 8.259 1.00 96.69 82 LEU A C 1
ATOM 653 O O . LEU A 1 82 ? -0.339 -0.157 8.681 1.00 96.69 82 LEU A O 1
ATOM 657 N N . GLY A 1 83 ? 0.781 1.392 7.497 1.00 95.94 83 GLY A N 1
ATOM 658 C CA . GLY A 1 83 ? 1.859 0.495 7.109 1.00 95.94 83 GLY A CA 1
ATOM 659 C C . GLY A 1 83 ? 2.928 1.198 6.297 1.00 95.94 83 GLY A C 1
ATOM 660 O O . GLY A 1 83 ? 2.992 2.430 6.246 1.00 95.94 83 GLY A O 1
ATOM 661 N N . GLU A 1 84 ? 3.761 0.386 5.672 1.00 95.69 84 GLU A N 1
ATOM 662 C CA . GLU A 1 84 ? 4.784 0.819 4.736 1.00 95.69 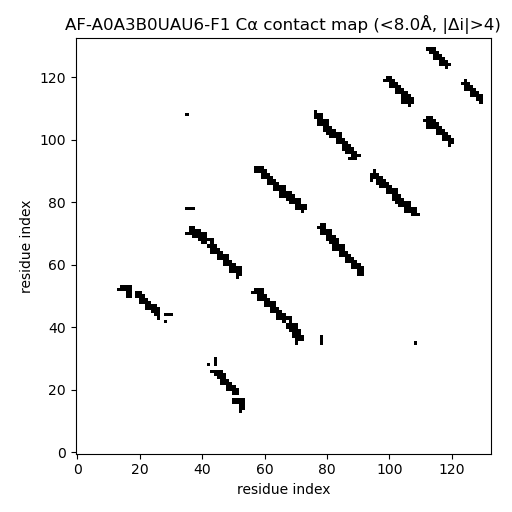84 GLU A CA 1
ATOM 663 C C . GLU A 1 84 ? 4.608 0.073 3.414 1.00 95.69 84 GLU A C 1
ATOM 665 O O . GLU A 1 84 ? 4.141 -1.068 3.393 1.00 95.69 84 GLU A O 1
ATOM 670 N N . ILE A 1 85 ? 4.945 0.733 2.308 1.00 93.31 85 ILE A N 1
ATOM 671 C CA . ILE A 1 85 ? 4.904 0.155 0.967 1.00 93.31 85 ILE A CA 1
ATOM 672 C C . ILE A 1 85 ? 6.261 0.339 0.320 1.00 93.31 85 ILE A C 1
ATOM 674 O O . ILE A 1 85 ? 6.652 1.467 0.020 1.00 93.31 85 ILE A O 1
ATOM 678 N N . ASP A 1 86 ? 6.918 -0.777 0.041 1.00 93.19 86 ASP A N 1
ATOM 679 C CA . ASP A 1 86 ? 8.160 -0.820 -0.711 1.00 93.19 86 ASP A CA 1
ATOM 680 C C . ASP A 1 86 ? 7.890 -1.225 -2.158 1.00 93.19 86 ASP A C 1
ATOM 682 O O . ASP A 1 86 ? 7.286 -2.263 -2.443 1.00 93.19 86 ASP A O 1
ATOM 686 N N . LEU A 1 87 ? 8.368 -0.400 -3.082 1.00 90.88 87 LEU A N 1
ATOM 687 C CA . LEU A 1 87 ? 8.274 -0.587 -4.521 1.00 90.88 87 LEU A CA 1
ATOM 688 C C . LEU A 1 87 ? 9.665 -0.805 -5.092 1.00 90.88 87 LEU A C 1
ATOM 690 O O . LEU A 1 87 ? 10.533 0.056 -4.977 1.00 90.88 87 LEU A O 1
ATOM 694 N N . LYS A 1 88 ? 9.849 -1.913 -5.802 1.00 92.06 88 LYS A N 1
ATOM 695 C CA . LYS A 1 88 ? 11.033 -2.168 -6.620 1.00 92.06 88 LYS A CA 1
ATOM 696 C C . LYS A 1 88 ? 10.631 -2.234 -8.084 1.00 92.06 88 LYS A C 1
ATOM 698 O O . LYS A 1 88 ? 9.895 -3.132 -8.493 1.00 92.06 88 LYS A O 1
ATOM 703 N N . ILE A 1 89 ? 11.136 -1.299 -8.885 1.00 89.25 89 ILE A N 1
ATOM 704 C CA . ILE A 1 89 ? 10.802 -1.190 -10.308 1.00 89.25 89 ILE A CA 1
ATOM 705 C C . ILE A 1 89 ? 11.990 -1.665 -11.139 1.00 89.25 89 ILE A C 1
ATOM 707 O O . ILE A 1 89 ? 13.097 -1.135 -11.031 1.00 89.25 89 ILE A O 1
ATOM 711 N N . ASN A 1 90 ? 11.756 -2.661 -11.989 1.00 89.81 90 ASN A N 1
ATOM 712 C CA . ASN A 1 90 ? 12.736 -3.168 -12.941 1.00 89.81 90 ASN A CA 1
ATOM 713 C C . ASN A 1 90 ? 12.211 -2.997 -14.364 1.00 89.81 90 ASN A C 1
ATOM 715 O O . ASN A 1 90 ? 11.058 -3.320 -14.637 1.00 89.81 90 ASN A O 1
ATOM 719 N N . VAL A 1 91 ? 13.057 -2.539 -15.281 1.00 88.00 91 VAL A N 1
ATOM 720 C CA . VAL A 1 91 ? 12.744 -2.411 -16.709 1.00 88.00 91 VAL A CA 1
ATOM 721 C C . VAL A 1 91 ? 13.821 -3.137 -17.493 1.00 88.00 91 VAL A C 1
ATOM 723 O O . VAL A 1 91 ? 15.005 -2.919 -17.262 1.00 88.00 91 VAL A O 1
ATOM 726 N N . ALA A 1 92 ? 13.412 -4.029 -18.398 1.00 86.75 92 ALA A N 1
ATOM 727 C CA . ALA A 1 92 ? 14.336 -4.832 -19.204 1.00 86.75 92 ALA A CA 1
ATOM 728 C C . ALA A 1 92 ? 15.394 -5.592 -18.368 1.00 86.75 92 ALA A C 1
ATOM 730 O O . ALA A 1 92 ? 16.529 -5.764 -18.795 1.00 86.75 92 ALA A O 1
ATOM 731 N N . GLY A 1 93 ? 15.025 -6.024 -17.157 1.00 86.88 93 GLY A N 1
ATOM 732 C CA . GLY A 1 93 ? 15.920 -6.732 -16.234 1.00 86.88 93 GLY A CA 1
ATOM 733 C C . GLY A 1 93 ? 16.821 -5.835 -15.376 1.00 86.88 93 GLY A C 1
ATOM 734 O O . GLY A 1 93 ? 17.508 -6.350 -14.500 1.00 86.88 93 GLY A O 1
ATOM 735 N N . VAL A 1 94 ? 16.791 -4.513 -15.564 1.00 88.12 94 VAL A N 1
ATOM 736 C CA . VAL A 1 94 ? 17.580 -3.548 -14.783 1.00 88.12 94 VAL A CA 1
ATOM 737 C C . VAL A 1 94 ? 16.700 -2.885 -13.729 1.00 88.12 94 VAL A C 1
ATOM 739 O O . VAL A 1 94 ? 15.606 -2.417 -14.043 1.00 88.12 94 VAL A O 1
ATOM 742 N N . ASN A 1 95 ? 17.173 -2.814 -12.484 1.00 91.75 95 ASN A N 1
ATOM 743 C CA . ASN A 1 95 ? 16.505 -2.043 -11.438 1.00 91.75 95 ASN A CA 1
ATOM 744 C C . ASN A 1 95 ? 16.672 -0.545 -11.707 1.00 91.75 95 ASN A C 1
ATOM 746 O O . ASN A 1 95 ? 17.796 -0.056 -11.771 1.00 91.75 95 ASN A O 1
ATOM 750 N N . ILE A 1 96 ? 15.559 0.169 -11.861 1.00 87.56 96 ILE A N 1
ATOM 751 C CA . ILE A 1 96 ? 15.570 1.605 -12.172 1.00 87.56 96 ILE A CA 1
ATOM 752 C C . ILE A 1 96 ? 15.147 2.471 -10.988 1.00 87.56 96 ILE A C 1
ATOM 754 O O . ILE A 1 96 ? 15.392 3.673 -10.992 1.00 87.56 96 ILE A O 1
ATOM 758 N N . SER A 1 97 ? 14.473 1.887 -9.995 1.00 87.19 97 SER A N 1
ATOM 759 C CA . SER A 1 97 ? 13.996 2.626 -8.834 1.00 87.19 97 SER A CA 1
ATOM 760 C C . SER A 1 97 ? 13.658 1.691 -7.677 1.00 87.19 97 SER A C 1
ATOM 762 O O . SER A 1 97 ? 13.175 0.571 -7.890 1.00 87.19 97 SER A O 1
ATOM 764 N N . ASN A 1 98 ? 13.895 2.187 -6.464 1.00 91.25 98 ASN A N 1
ATOM 765 C CA . ASN A 1 98 ? 13.374 1.643 -5.218 1.00 91.25 98 ASN A CA 1
ATOM 766 C C . ASN A 1 98 ? 12.720 2.799 -4.464 1.00 91.25 98 ASN A C 1
ATOM 768 O O . ASN A 1 98 ? 13.359 3.835 -4.274 1.00 91.25 98 ASN A O 1
ATOM 772 N N . ILE A 1 99 ? 11.458 2.642 -4.082 1.00 88.75 99 ILE A N 1
ATOM 773 C CA . ILE A 1 99 ? 10.674 3.703 -3.451 1.00 88.75 99 ILE A CA 1
ATOM 774 C C . ILE A 1 99 ? 9.972 3.124 -2.235 1.00 88.75 99 ILE A C 1
ATOM 776 O O . ILE A 1 99 ? 9.345 2.075 -2.343 1.00 88.75 99 ILE A O 1
ATOM 780 N N . SER A 1 100 ? 10.053 3.824 -1.111 1.00 92.56 100 SER A N 1
ATOM 781 C CA . SER A 1 100 ? 9.391 3.437 0.131 1.00 92.56 100 SER A CA 1
ATOM 782 C C . SER A 1 100 ? 8.433 4.532 0.568 1.00 92.56 100 SER A C 1
ATOM 784 O O . SER A 1 100 ? 8.799 5.710 0.617 1.00 92.56 100 SER A O 1
ATOM 786 N N . TYR A 1 101 ? 7.217 4.126 0.915 1.00 93.06 101 TYR A N 1
ATOM 787 C CA . TYR A 1 101 ? 6.176 5.002 1.429 1.00 93.06 101 TYR A CA 1
ATOM 788 C C . TYR A 1 101 ? 5.755 4.576 2.820 1.00 93.06 101 TYR A C 1
ATOM 790 O O . TYR A 1 101 ? 5.530 3.397 3.062 1.00 93.06 101 TYR A O 1
ATOM 798 N N . LYS A 1 102 ? 5.499 5.548 3.691 1.00 96.38 102 LYS A N 1
ATOM 799 C CA . LYS A 1 102 ? 4.555 5.354 4.794 1.00 96.38 102 LYS A CA 1
ATOM 800 C C . LYS A 1 102 ? 3.145 5.521 4.245 1.00 96.38 102 LYS A C 1
ATOM 802 O O . LYS A 1 102 ? 2.852 6.554 3.639 1.00 96.38 102 LYS A O 1
ATOM 807 N N . SER A 1 103 ? 2.289 4.527 4.456 1.00 94.62 103 SER A N 1
ATOM 808 C CA . SER A 1 103 ? 0.910 4.518 3.973 1.00 94.62 103 SER A CA 1
ATOM 809 C C . SER A 1 103 ? -0.091 4.653 5.117 1.00 94.62 103 SER A C 1
ATOM 811 O O . SER A 1 103 ? 0.005 3.964 6.136 1.00 94.62 103 SER A O 1
ATOM 813 N N . GLU A 1 104 ? -1.091 5.504 4.918 1.00 95.38 104 GLU A N 1
ATOM 814 C CA . GLU A 1 104 ? -2.308 5.561 5.724 1.00 95.38 104 GLU A CA 1
ATOM 815 C C . GLU A 1 104 ? -3.512 5.415 4.798 1.00 95.38 104 GLU A C 1
ATOM 817 O O . GLU A 1 104 ? -3.695 6.218 3.889 1.00 95.38 104 GLU A O 1
ATOM 822 N N . GLU A 1 105 ? -4.359 4.426 5.055 1.00 93.94 105 GLU A N 1
ATOM 823 C CA . GLU A 1 105 ? -5.609 4.205 4.332 1.00 93.94 105 GLU A CA 1
ATOM 824 C C . GLU A 1 105 ? -6.774 4.247 5.318 1.00 93.94 105 GLU A C 1
ATOM 826 O O . GLU A 1 105 ? -6.729 3.578 6.346 1.00 93.94 105 GLU A O 1
ATOM 831 N N . LYS A 1 106 ? -7.827 5.011 5.023 1.00 94.25 106 LYS A N 1
ATOM 832 C CA . LYS A 1 106 ? -9.053 5.057 5.828 1.00 94.25 106 LYS A CA 1
ATOM 833 C C . LYS A 1 106 ? -10.144 4.278 5.120 1.00 94.25 106 LYS A C 1
ATOM 835 O O . LYS A 1 106 ? -10.460 4.561 3.964 1.00 94.25 106 LYS A O 1
ATOM 840 N N . ILE A 1 107 ? -10.723 3.326 5.838 1.00 92.75 107 ILE A N 1
ATOM 841 C CA . ILE A 1 107 ? -11.768 2.435 5.356 1.00 92.75 107 ILE A CA 1
ATOM 842 C C . ILE A 1 107 ? -13.019 2.686 6.183 1.00 92.75 107 ILE A C 1
ATOM 844 O O . ILE A 1 107 ? -13.033 2.446 7.391 1.00 92.75 107 ILE A O 1
ATOM 848 N N . ASP A 1 108 ? -14.053 3.187 5.524 1.00 92.31 108 ASP A N 1
ATOM 849 C CA . ASP A 1 108 ? -15.401 3.260 6.063 1.00 92.31 108 ASP A CA 1
ATOM 850 C C . ASP A 1 108 ? -16.107 1.916 5.834 1.00 92.31 108 ASP A C 1
ATOM 852 O O . ASP A 1 108 ? -16.015 1.338 4.751 1.00 92.31 108 ASP A O 1
ATOM 856 N N . ILE A 1 109 ? -16.814 1.408 6.843 1.00 89.81 109 ILE A N 1
ATOM 857 C CA . ILE A 1 109 ? -17.466 0.087 6.779 1.00 89.81 109 ILE A CA 1
ATOM 858 C C . ILE A 1 109 ? -18.508 0.020 5.648 1.00 89.81 109 ILE A C 1
ATOM 860 O O . ILE A 1 109 ? -18.706 -1.042 5.063 1.00 89.81 109 ILE A O 1
ATOM 864 N N . SER A 1 110 ? -19.163 1.139 5.329 1.00 89.12 110 SER A N 1
ATOM 865 C CA . SER A 1 110 ? -20.203 1.218 4.299 1.00 89.12 110 SER A CA 1
ATOM 866 C C . SER A 1 110 ? -19.673 1.618 2.921 1.00 89.12 110 SER A C 1
ATOM 868 O O . SER A 1 110 ? -20.216 1.177 1.912 1.00 89.12 110 SER A O 1
ATOM 870 N N . LYS A 1 111 ? -18.618 2.440 2.864 1.00 88.88 111 LYS A N 1
ATOM 871 C CA . LYS A 1 111 ? -18.095 3.010 1.607 1.00 88.88 111 LYS A CA 1
ATOM 872 C C . LYS A 1 111 ? -16.807 2.353 1.109 1.00 88.88 111 LYS A C 1
ATOM 874 O O . LYS A 1 111 ? -16.367 2.648 0.002 1.00 88.88 111 LYS A O 1
ATOM 879 N N . GLY A 1 112 ? -16.179 1.489 1.904 1.00 89.19 112 GLY A N 1
ATOM 880 C CA . GLY A 1 112 ? -14.850 0.963 1.606 1.00 89.19 112 GLY A CA 1
ATOM 881 C C . GLY A 1 112 ? -13.766 2.027 1.804 1.00 89.19 112 GLY A C 1
ATOM 882 O O . GLY A 1 112 ? -13.820 2.820 2.742 1.00 89.19 112 GLY A O 1
ATOM 883 N N . ILE A 1 113 ? -12.739 2.032 0.951 1.00 89.12 113 ILE A N 1
ATOM 884 C CA . ILE A 1 113 ? -11.617 2.977 1.060 1.00 89.12 113 ILE A CA 1
ATOM 885 C C . ILE A 1 113 ? -12.096 4.388 0.695 1.00 89.12 113 ILE A C 1
ATOM 887 O O . ILE A 1 113 ? -12.487 4.642 -0.441 1.00 89.12 113 ILE A O 1
ATOM 891 N N . VAL A 1 114 ? -12.016 5.318 1.647 1.00 91.06 114 VAL A N 1
ATOM 892 C CA . VAL A 1 114 ? -12.440 6.720 1.462 1.00 91.06 114 VAL A CA 1
ATOM 893 C C . VAL A 1 114 ? -11.270 7.692 1.343 1.00 91.06 114 VAL A C 1
ATOM 895 O O . VAL A 1 114 ? -11.433 8.801 0.835 1.00 91.06 114 VAL A O 1
ATOM 898 N N . PHE A 1 115 ? -10.088 7.295 1.814 1.00 91.88 115 PHE A N 1
ATOM 899 C CA . PHE A 1 115 ? -8.885 8.118 1.778 1.00 91.88 115 PHE A CA 1
ATOM 900 C C . PHE A 1 115 ? -7.635 7.245 1.812 1.00 91.88 115 PHE A C 1
ATOM 902 O O . PHE A 1 115 ? -7.590 6.259 2.543 1.00 91.88 115 PHE A O 1
ATOM 909 N N . GLN A 1 116 ? -6.605 7.644 1.077 1.00 92.75 116 GLN A N 1
ATOM 910 C CA . GLN A 1 116 ? -5.276 7.057 1.141 1.00 92.75 116 GLN A CA 1
ATOM 911 C C . GLN A 1 116 ? -4.225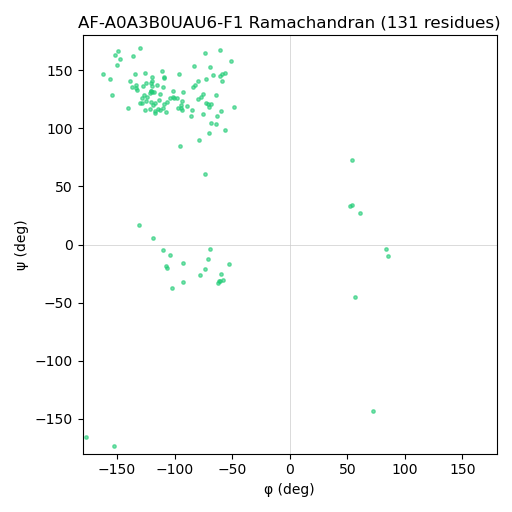 8.171 1.086 1.00 92.75 116 GLN A C 1
ATOM 913 O O . GLN A 1 116 ? -4.372 9.131 0.329 1.00 92.75 116 GLN A O 1
ATOM 918 N N . LYS A 1 117 ? -3.152 8.040 1.863 1.00 93.19 117 LYS A N 1
ATOM 919 C CA . LYS A 1 117 ? -2.002 8.948 1.885 1.00 93.19 117 LYS A CA 1
ATOM 920 C C . LYS A 1 117 ? -0.713 8.150 1.852 1.00 93.19 117 LYS A C 1
ATOM 922 O O . LYS A 1 117 ? -0.554 7.208 2.622 1.00 93.19 117 LYS A O 1
ATOM 927 N N . PHE A 1 118 ? 0.216 8.589 1.013 1.00 92.38 118 PHE A N 1
ATOM 928 C CA . PHE A 1 118 ? 1.516 7.955 0.823 1.00 92.38 118 PHE A CA 1
ATOM 929 C C . PHE A 1 118 ? 2.587 9.019 0.976 1.00 92.38 118 PHE A C 1
ATOM 931 O O . PHE A 1 118 ? 2.554 10.027 0.274 1.00 92.38 118 PHE A O 1
ATOM 938 N N . VAL A 1 119 ? 3.497 8.818 1.926 1.00 94.12 119 VAL A N 1
ATOM 939 C CA . VAL A 1 119 ? 4.546 9.781 2.276 1.00 94.12 119 VAL A CA 1
ATOM 940 C C . VAL A 1 119 ? 5.908 9.146 2.038 1.00 94.12 119 VAL A C 1
ATOM 942 O O . VAL A 1 119 ? 6.218 8.124 2.647 1.00 94.12 119 VAL A O 1
ATOM 945 N N . GLU A 1 120 ? 6.709 9.748 1.165 1.00 91.75 120 GLU A N 1
ATOM 946 C CA . GLU A 1 120 ? 8.098 9.351 0.923 1.00 91.75 120 GLU A CA 1
ATOM 947 C C . GLU A 1 120 ? 9.005 9.777 2.078 1.00 91.75 120 GLU A C 1
ATOM 949 O O . GLU A 1 120 ? 8.682 10.671 2.863 1.00 91.75 120 GLU A O 1
ATOM 954 N N . ASN A 1 121 ? 10.207 9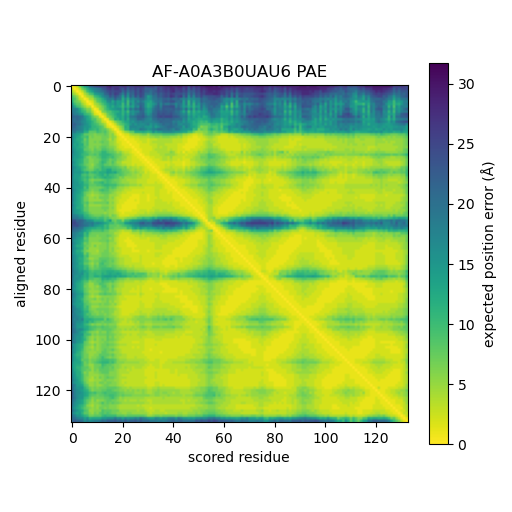.204 2.133 1.00 87.56 121 ASN A N 1
ATOM 955 C CA . ASN A 1 121 ? 11.230 9.594 3.108 1.00 87.56 121 ASN A CA 1
ATOM 956 C C . ASN A 1 121 ? 11.638 11.076 3.009 1.00 87.56 121 ASN A C 1
ATOM 958 O O . ASN A 1 121 ? 12.066 11.657 4.003 1.00 87.56 121 ASN A O 1
ATOM 962 N N . SER A 1 122 ? 11.483 11.698 1.836 1.00 89.00 122 SER A N 1
ATOM 963 C CA . SER A 1 122 ? 11.712 13.134 1.619 1.00 89.00 122 SER A CA 1
ATOM 964 C C . SER A 1 122 ? 10.650 14.030 2.271 1.00 89.00 122 SER A C 1
ATOM 966 O O . SER A 1 122 ? 10.824 15.245 2.330 1.00 89.00 122 SER A O 1
ATOM 968 N N . GLY A 1 123 ? 9.533 13.456 2.731 1.00 90.12 123 GLY A N 1
ATOM 969 C CA . GLY A 1 123 ? 8.351 14.186 3.186 1.00 90.12 123 GLY A CA 1
ATOM 970 C C . GLY A 1 123 ? 7.386 14.562 2.058 1.00 90.12 123 GLY A C 1
ATOM 971 O O . GLY A 1 123 ? 6.260 14.975 2.345 1.00 90.12 123 GLY A O 1
ATOM 972 N N . SER A 1 124 ? 7.776 14.385 0.789 1.00 90.06 124 SER A N 1
ATOM 973 C CA . SER A 1 124 ? 6.853 14.477 -0.344 1.00 90.06 124 SER A CA 1
ATOM 974 C C . SER A 1 124 ? 5.728 13.461 -0.183 1.00 90.06 124 SER A C 1
ATOM 976 O O . SER A 1 124 ? 5.943 12.341 0.283 1.00 90.06 124 SER A O 1
ATOM 978 N N . TYR A 1 125 ? 4.510 13.854 -0.545 1.00 91.06 125 TYR A N 1
ATOM 979 C CA . TYR A 1 125 ? 3.353 12.988 -0.399 1.00 91.06 125 TYR A CA 1
ATOM 980 C C . TYR A 1 125 ? 2.322 13.232 -1.489 1.00 91.06 125 TYR A C 1
ATOM 982 O O . TYR A 1 125 ? 2.262 14.304 -2.091 1.00 91.06 125 TYR A O 1
ATOM 990 N N . PHE A 1 126 ? 1.470 12.237 -1.684 1.00 88.44 126 PHE A N 1
ATOM 991 C CA . PHE A 1 126 ? 0.241 12.367 -2.450 1.00 88.44 126 PHE A CA 1
ATOM 992 C C . PHE A 1 126 ? -0.901 11.665 -1.718 1.00 88.44 126 PHE A C 1
ATOM 994 O O . PHE A 1 126 ? -0.693 10.855 -0.806 1.00 88.44 126 PHE A O 1
ATOM 1001 N N . THR A 1 127 ? -2.122 12.012 -2.107 1.00 90.44 127 THR A N 1
ATOM 1002 C CA . THR A 1 127 ? -3.345 11.490 -1.504 1.00 90.44 127 THR A CA 1
ATOM 1003 C C . THR A 1 127 ? -4.343 11.091 -2.574 1.00 90.44 127 THR A C 1
ATOM 1005 O O . THR A 1 127 ? -4.448 11.760 -3.600 1.00 90.44 127 THR A O 1
ATOM 1008 N N . ILE A 1 128 ? -5.118 10.050 -2.292 1.00 88.25 128 ILE A N 1
ATOM 1009 C CA . ILE A 1 128 ? -6.341 9.716 -3.020 1.00 88.25 128 ILE A CA 1
ATOM 1010 C C . ILE A 1 128 ? -7.508 9.864 -2.058 1.00 88.25 128 ILE A C 1
ATOM 1012 O O . ILE A 1 128 ? -7.418 9.463 -0.899 1.00 88.25 128 ILE A O 1
ATOM 1016 N N . GLN A 1 129 ? -8.598 10.454 -2.531 1.00 89.62 129 GLN A N 1
ATOM 1017 C CA . GLN A 1 129 ? -9.795 10.658 -1.734 1.00 89.62 129 GLN A CA 1
ATOM 1018 C C . GLN A 1 129 ? -11.028 10.330 -2.566 1.00 89.62 129 GLN A C 1
ATOM 1020 O O . GLN A 1 129 ? -11.129 10.742 -3.721 1.00 89.62 129 GLN A O 1
ATOM 1025 N N . LEU A 1 130 ? -11.967 9.603 -1.961 1.00 86.00 130 LEU A N 1
ATOM 1026 C CA . LEU A 1 130 ? -13.280 9.374 -2.546 1.00 86.00 130 LEU A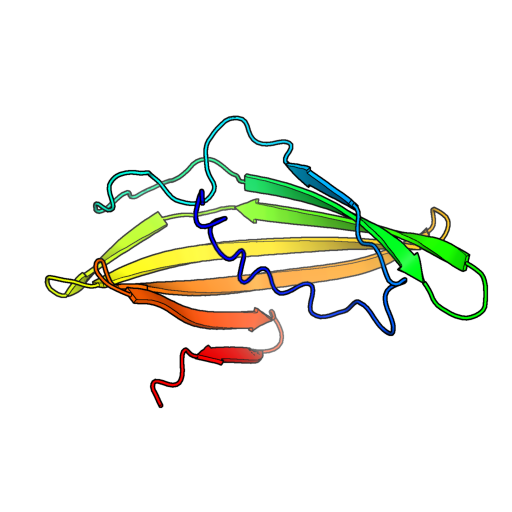 CA 1
ATOM 1027 C C . LEU A 1 130 ? -14.059 10.695 -2.557 1.00 86.00 130 LEU A C 1
ATOM 1029 O O . LEU A 1 130 ? -14.296 11.296 -1.505 1.00 86.00 130 LEU A O 1
ATOM 1033 N N . ILE A 1 131 ? -14.458 11.132 -3.748 1.00 86.06 131 ILE A N 1
ATOM 1034 C CA . ILE A 1 131 ? -15.351 12.273 -3.945 1.00 86.06 131 ILE A CA 1
ATOM 1035 C C . ILE A 1 131 ? -16.753 11.691 -4.123 1.00 86.06 131 ILE A C 1
ATOM 1037 O O . ILE A 1 131 ? -16.974 10.906 -5.041 1.00 86.06 131 ILE A O 1
ATOM 1041 N N . ASN A 1 132 ? -17.672 12.017 -3.213 1.00 71.69 132 ASN A N 1
ATOM 1042 C CA . ASN A 1 132 ? -19.081 11.675 -3.395 1.00 71.69 132 ASN A CA 1
ATOM 1043 C C . ASN A 1 132 ? -19.700 12.787 -4.249 1.00 71.69 132 ASN A C 1
ATOM 1045 O O . ASN 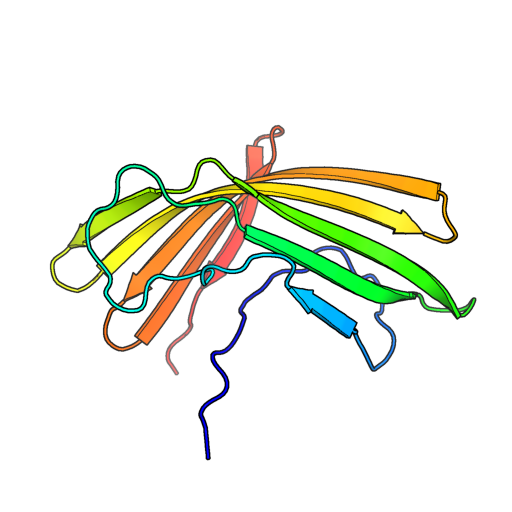A 1 132 ? -19.712 13.936 -3.802 1.00 71.69 132 ASN A O 1
ATOM 1049 N N . GLU A 1 133 ? -20.148 12.446 -5.455 1.00 55.03 133 GLU A N 1
ATOM 1050 C CA . GLU A 1 133 ? -21.032 13.292 -6.270 1.00 55.03 133 GLU A CA 1
ATOM 1051 C C . GLU A 1 133 ? -22.494 13.103 -5.853 1.00 55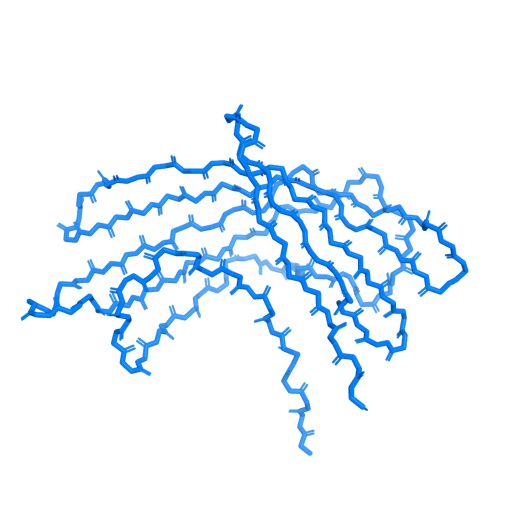.03 133 GLU A C 1
ATOM 1053 O O . GLU A 1 133 ? -22.872 11.953 -5.520 1.00 55.03 133 GLU A O 1
#

Nearest PDB structures (foldseek):
  8uso-assembly1_C  TM=4.958E-01  e=8.474E+00  Homo sapiens

Sequence (133 aa):
TKEGGVFMGIIPFINKPSKKIDINVLSKKPLYPNNLQEINSLDDYRIIATYKTGFLGVTAITDMNYINRKIKKTNDNTYSILGEIDLKINVAGVNISNISYKSEEKIDISKGIVFQKFVENSGSYFTIQLINE

Secondary structure (DSSP, 8-state):
-----------TT-SSEEEEEEEEE--SS-SS-SS---EEEE--EEEEEEEEETTT--EEEEEEEEEEEEEEEEETTEEEEEEEEEEEEEETTEEEEEEEEEEEEEEETTTEEEEEEEEETTS-EEEEE----